Protein AF-A0A9D5IEQ8-F1 (afdb_monomer)

Sequence (77 aa):
MDSSTARITIDPRVMSGKPCIRGLRVTVGMILGQLGAGHSIDDVLAAYPYLEREDILAALTYAAEHVPGVEQTADAR

Mean predicted aligned error: 6.56 Å

Nearest PDB structures (foldseek):
  2ga1-assembly1_B  TM=9.754E-01  e=9.321E-05  Trichormus variabilis ATCC 29413
  5af3-assembly1_B  TM=8.442E-01  e=2.654E-03  Mycobacterium tuberculosis H37Rv
  5af3-assembly1_A  TM=8.445E-01  e=5.186E-03  Mycobacterium tuberculosis H37Rv

Radius of gyration: 13.4 Å; Cα contacts (8 Å, |Δi|>4): 70; chains: 1; bounding box: 31×36×27 Å

Foldseek 3Di:
DPPPPDQWDFDCVAPNRAIAGPPDNHHLVNLVVCVVVVDDLVNVCVVPVVDDSVSSVSSVVVCLVPDPPNDPPPDDD

Solvent-accessible surface area (backbone atoms only — not comparable to full-atom values): 4852 Å² total; per-residue (Å²): 135,88,79,81,77,65,50,64,37,70,43,70,90,44,82,78,38,44,52,14,38,58,98,46,98,46,39,38,67,57,56,51,49,44,45,74,71,68,46,51,73,67,54,52,35,68,76,37,75,87,55,54,75,66,49,58,50,46,36,50,51,53,48,59,75,69,44,90,86,63,79,76,82,85,77,78,136

Secondary structure (DSSP, 8-state):
----S-SEE--TTSGGG--EETTSS-BHHHHHHHHHTT--HHHHHHH-TT--HHHHHHHHHHHHHHSTT--------

pLDDT: mean 86.06, std 17.51, range [41.5, 98.12]

Structure (mmCIF, N/CA/C/O backbone):
data_AF-A0A9D5IEQ8-F1
#
_entry.id   AF-A0A9D5IEQ8-F1
#
loop_
_atom_site.group_PDB
_atom_site.id
_atom_site.type_symbol
_atom_site.label_atom_id
_atom_site.label_alt_id
_atom_site.label_comp_id
_atom_site.label_asym_id
_atom_site.label_entity_id
_atom_site.label_seq_id
_atom_site.pdbx_PDB_ins_code
_atom_site.Cartn_x
_atom_site.Cartn_y
_atom_site.Cartn_z
_atom_site.occupancy
_atom_site.B_iso_or_equiv
_atom_site.auth_seq_id
_atom_site.auth_comp_id
_atom_site.auth_asym_id
_atom_site.auth_atom_id
_atom_site.pdbx_PDB_model_num
ATOM 1 N N . MET A 1 1 ? -20.009 2.822 -15.624 1.00 41.50 1 MET A N 1
ATOM 2 C CA . MET A 1 1 ? -20.020 1.593 -14.807 1.00 41.50 1 MET A CA 1
ATOM 3 C C . MET A 1 1 ? -19.178 1.910 -13.596 1.00 41.50 1 MET A C 1
ATOM 5 O O . MET A 1 1 ? -17.968 2.024 -13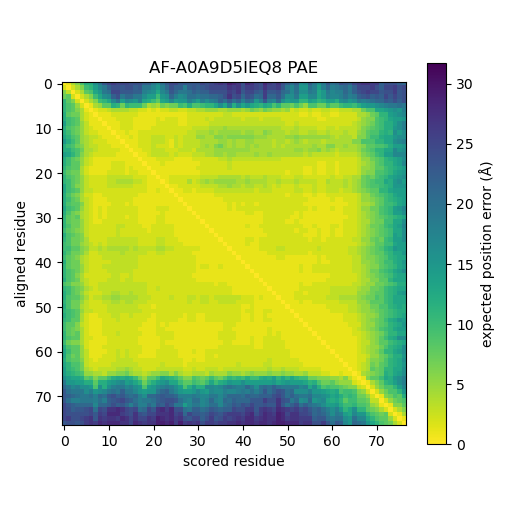.722 1.00 41.50 1 MET A O 1
ATOM 9 N N . ASP A 1 2 ? -19.849 2.249 -12.503 1.00 45.84 2 ASP A N 1
ATOM 10 C CA . ASP A 1 2 ? -19.228 2.775 -11.291 1.00 45.84 2 ASP A CA 1
ATOM 11 C C . ASP A 1 2 ? -18.712 1.591 -10.460 1.00 45.84 2 ASP A C 1
ATOM 13 O O . ASP A 1 2 ? -19.480 0.914 -9.782 1.00 45.84 2 ASP A O 1
ATOM 17 N N . SER A 1 3 ? -17.426 1.261 -10.607 1.00 42.78 3 SER A N 1
ATOM 18 C CA . SER A 1 3 ? -16.795 0.104 -9.947 1.00 42.78 3 SER A CA 1
ATOM 19 C C . SER A 1 3 ? -16.286 0.418 -8.528 1.00 42.78 3 SER A C 1
ATOM 21 O O . SER A 1 3 ? -15.485 -0.338 -7.978 1.00 42.78 3 SER A O 1
ATOM 23 N N . SER A 1 4 ? -16.737 1.517 -7.914 1.00 42.28 4 SER A N 1
ATOM 24 C CA . SER A 1 4 ? -16.226 2.065 -6.642 1.00 42.28 4 SER A CA 1
ATOM 25 C C . SER A 1 4 ? -16.720 1.349 -5.375 1.00 42.28 4 SER A C 1
ATOM 27 O O . SER A 1 4 ? -16.704 1.908 -4.279 1.00 42.28 4 SER A O 1
ATOM 29 N N . THR A 1 5 ? -17.129 0.085 -5.465 1.00 53.47 5 THR A N 1
ATOM 30 C CA . THR A 1 5 ? -17.441 -0.745 -4.292 1.00 53.47 5 THR A CA 1
ATOM 31 C C . THR A 1 5 ? -16.155 -1.239 -3.618 1.00 53.47 5 THR A C 1
ATOM 33 O O . THR A 1 5 ? -15.671 -2.328 -3.909 1.00 53.47 5 THR A O 1
ATOM 36 N N . ALA A 1 6 ? -15.586 -0.399 -2.745 1.00 77.38 6 ALA A N 1
ATOM 37 C CA . ALA A 1 6 ? -14.571 -0.686 -1.719 1.00 77.38 6 ALA A CA 1
ATOM 38 C C . ALA A 1 6 ?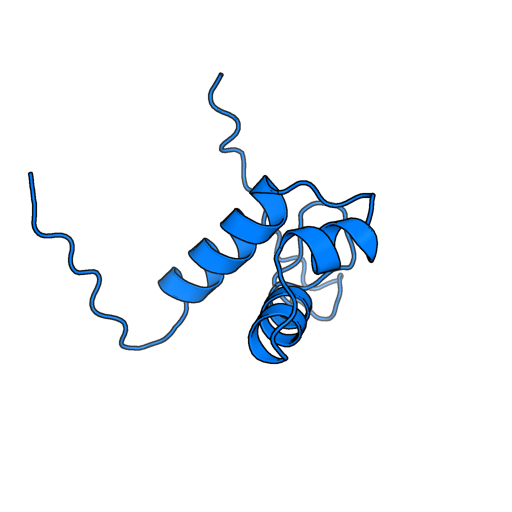 -13.556 -1.813 -2.038 1.00 77.38 6 ALA A C 1
ATOM 40 O O . ALA A 1 6 ? -13.724 -2.973 -1.654 1.00 77.38 6 ALA A O 1
ATOM 41 N N . ARG A 1 7 ? -12.446 -1.452 -2.697 1.00 93.25 7 ARG A N 1
ATOM 42 C CA . ARG A 1 7 ? -11.308 -2.357 -2.967 1.00 93.25 7 ARG A CA 1
ATOM 43 C C . ARG A 1 7 ? -10.401 -2.594 -1.761 1.00 93.25 7 ARG A C 1
ATOM 45 O O . ARG A 1 7 ? -9.620 -3.537 -1.783 1.00 93.25 7 ARG A O 1
ATOM 52 N N . ILE A 1 8 ? -10.514 -1.787 -0.708 1.00 94.62 8 ILE A N 1
ATOM 53 C CA . ILE A 1 8 ? -9.782 -1.972 0.548 1.00 94.62 8 ILE A CA 1
ATOM 54 C C . ILE A 1 8 ? -10.724 -2.542 1.606 1.00 94.62 8 ILE A C 1
ATOM 56 O O . ILE A 1 8 ? -11.848 -2.078 1.778 1.00 94.62 8 ILE A O 1
ATOM 60 N N . THR A 1 9 ? -10.254 -3.559 2.319 1.00 94.56 9 THR A N 1
ATOM 61 C CA . THR A 1 9 ? -10.969 -4.238 3.400 1.00 94.56 9 THR A CA 1
ATOM 62 C C . THR A 1 9 ? -10.121 -4.261 4.662 1.00 94.56 9 THR A C 1
ATOM 64 O O . THR A 1 9 ? -8.896 -4.376 4.602 1.00 94.56 9 THR A O 1
ATOM 67 N N . ILE A 1 10 ? -10.780 -4.156 5.813 1.00 94.06 10 ILE A N 1
ATOM 68 C CA . ILE A 1 10 ? -10.159 -4.254 7.132 1.00 94.06 10 ILE A CA 1
ATOM 69 C C . ILE A 1 10 ? -10.938 -5.320 7.901 1.00 94.06 10 ILE A C 1
ATOM 71 O O . ILE A 1 10 ? -12.067 -5.088 8.323 1.00 94.06 10 ILE A O 1
ATOM 75 N N . ASP A 1 11 ? -10.348 -6.504 8.058 1.00 92.31 11 ASP A N 1
ATOM 76 C CA . ASP A 1 11 ? -10.892 -7.575 8.899 1.00 92.31 11 ASP A CA 1
ATOM 77 C C . ASP A 1 11 ? -9.869 -7.878 10.006 1.00 92.31 11 ASP A C 1
ATOM 79 O O . ASP A 1 11 ? -8.752 -8.291 9.687 1.00 92.31 11 ASP A O 1
ATOM 83 N N . PRO A 1 12 ? -10.211 -7.718 11.300 1.00 93.12 12 PRO A N 1
ATOM 84 C CA . PRO A 1 12 ? -9.314 -8.033 12.416 1.00 93.12 12 PRO A CA 1
ATOM 85 C C . PRO A 1 12 ? -8.738 -9.459 12.382 1.00 93.12 12 PRO A C 1
ATOM 87 O O . PRO A 1 12 ? -7.664 -9.712 12.925 1.00 93.12 12 PRO A O 1
ATOM 90 N N . ARG A 1 13 ? -9.432 -10.396 11.725 1.00 93.62 13 ARG A N 1
ATOM 91 C CA . ARG A 1 13 ? -9.033 -11.805 11.578 1.00 93.62 13 ARG A CA 1
ATOM 92 C C . ARG A 1 13 ? -8.068 -12.033 10.410 1.00 93.62 13 ARG A C 1
ATOM 94 O O . ARG A 1 13 ? -7.467 -13.103 10.312 1.00 93.62 13 ARG A O 1
ATOM 101 N N . VAL A 1 14 ? -7.898 -11.052 9.524 1.00 89.19 14 VAL A N 1
ATOM 102 C CA . VAL A 1 14 ? -7.025 -11.125 8.346 1.00 89.19 14 VAL A CA 1
ATOM 103 C C . VAL A 1 14 ? -5.849 -10.175 8.533 1.00 89.19 14 VAL A C 1
ATOM 105 O O . VAL A 1 14 ? -6.028 -8.997 8.813 1.00 89.19 14 VAL A O 1
ATOM 108 N N . MET A 1 15 ? -4.621 -10.685 8.386 1.00 91.50 15 MET A N 1
ATOM 109 C CA . MET A 1 15 ? -3.387 -9.880 8.461 1.00 91.50 15 MET A CA 1
ATOM 110 C C . MET A 1 15 ? -3.326 -8.944 9.688 1.00 91.50 15 MET A C 1
ATOM 112 O O . MET A 1 15 ? -2.791 -7.840 9.603 1.00 91.50 15 MET A O 1
ATOM 116 N N . SER A 1 16 ? -3.882 -9.387 10.823 1.00 93.00 16 SER A N 1
ATOM 117 C CA . SER A 1 16 ? -3.955 -8.626 12.079 1.00 93.00 16 SER A CA 1
ATOM 118 C C . SER A 1 16 ? -4.692 -7.283 11.960 1.00 93.00 16 SER A C 1
ATOM 120 O O . SER A 1 16 ? -4.299 -6.312 12.599 1.00 93.00 16 SER A O 1
ATOM 122 N N . GLY A 1 17 ? -5.734 -7.205 11.124 1.00 92.69 17 GLY A N 1
ATOM 123 C CA . GLY A 1 17 ? -6.530 -5.988 10.948 1.00 92.69 17 GLY A CA 1
ATOM 124 C C . GLY A 1 17 ? -5.859 -4.913 10.097 1.00 92.69 17 GLY A C 1
ATOM 125 O O . GLY A 1 17 ? -6.301 -3.768 10.097 1.00 92.69 17 GLY A O 1
ATOM 126 N N . LYS A 1 18 ? -4.789 -5.246 9.368 1.00 94.62 18 LYS A N 1
ATOM 127 C CA . LYS A 1 18 ? 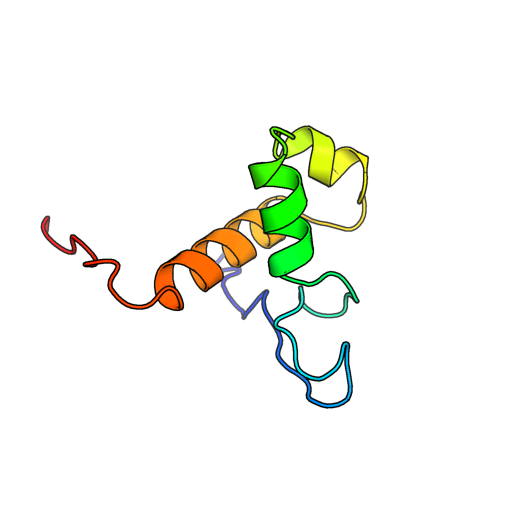-4.182 -4.314 8.411 1.00 94.62 18 LYS A CA 1
ATOM 128 C C . LYS A 1 18 ? -5.114 -4.106 7.207 1.00 94.62 18 LYS A C 1
ATOM 130 O O . LYS A 1 18 ? -5.737 -5.074 6.769 1.00 94.62 18 LYS A O 1
ATOM 135 N N . PRO A 1 19 ? -5.167 -2.895 6.624 1.00 94.88 19 PRO A N 1
ATOM 136 C CA . PRO A 1 19 ? -5.913 -2.655 5.393 1.00 94.88 19 PRO A CA 1
ATOM 137 C C . PRO A 1 19 ? -5.342 -3.509 4.257 1.00 94.88 19 PRO A C 1
ATOM 139 O O . PRO A 1 19 ? -4.142 -3.460 3.966 1.00 94.88 19 PRO A O 1
ATOM 142 N N . CYS A 1 20 ? -6.205 -4.314 3.644 1.00 96.50 20 CYS A N 1
ATOM 143 C CA . CYS A 1 20 ? -5.869 -5.281 2.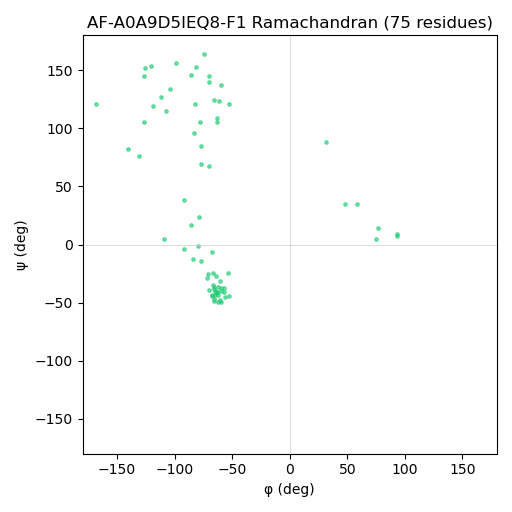601 1.00 96.50 20 CYS A CA 1
ATOM 144 C C . CYS A 1 20 ? -6.711 -5.062 1.347 1.00 96.50 20 CYS A C 1
ATOM 146 O O . CYS A 1 20 ? -7.866 -4.648 1.442 1.00 96.50 20 CYS A O 1
ATOM 148 N N . ILE A 1 21 ? -6.170 -5.421 0.184 1.00 95.69 21 ILE A N 1
ATOM 149 C CA . ILE A 1 21 ? -6.962 -5.517 -1.045 1.00 95.69 21 ILE A CA 1
ATOM 150 C C . ILE A 1 21 ? -8.086 -6.549 -0.851 1.00 95.69 21 ILE A C 1
ATOM 152 O O . ILE A 1 21 ? -7.875 -7.612 -0.262 1.00 95.69 21 ILE A O 1
ATOM 156 N N . ARG A 1 22 ? -9.298 -6.230 -1.314 1.00 92.50 22 ARG A N 1
ATOM 157 C CA . ARG A 1 22 ? -10.526 -7.009 -1.103 1.00 92.50 22 ARG A CA 1
ATOM 158 C C . ARG A 1 22 ? -10.341 -8.464 -1.525 1.00 92.50 22 ARG A C 1
ATOM 160 O O . ARG A 1 22 ? -10.095 -8.763 -2.688 1.00 92.50 22 ARG A O 1
ATOM 167 N N . GLY A 1 23 ? -10.545 -9.377 -0.577 1.00 89.62 23 GLY A N 1
ATOM 168 C CA . GLY A 1 23 ? -10.467 -10.820 -0.826 1.00 89.62 23 GLY A CA 1
ATOM 169 C C . GLY A 1 23 ? -9.043 -11.358 -0.983 1.00 89.62 23 GLY A C 1
ATOM 170 O O . GLY A 1 23 ? -8.876 -12.548 -1.238 1.00 89.62 23 GLY A O 1
ATOM 171 N N . LEU A 1 24 ? -8.023 -10.519 -0.793 1.00 92.44 24 LEU A N 1
ATOM 172 C CA . LEU A 1 24 ? -6.620 -10.884 -0.924 1.00 92.44 24 LEU A CA 1
ATOM 173 C C . LEU A 1 24 ? -5.874 -10.652 0.390 1.00 92.44 24 LEU A C 1
ATOM 175 O O . LEU A 1 24 ? -6.207 -9.785 1.194 1.00 92.44 24 LEU A O 1
ATOM 179 N N . ARG A 1 25 ? -4.791 -11.406 0.594 1.00 94.38 25 ARG A N 1
ATOM 180 C CA . ARG A 1 25 ? -3.857 -11.200 1.715 1.00 94.38 25 ARG A CA 1
ATOM 181 C C . ARG A 1 25 ? -2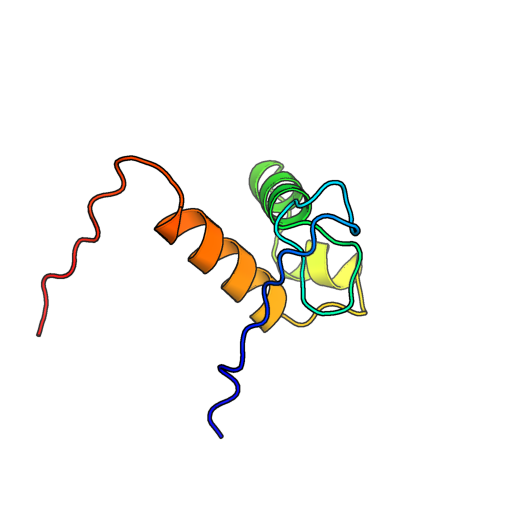.699 -10.279 1.327 1.00 94.38 25 ARG A C 1
ATOM 183 O O . ARG A 1 25 ? -1.561 -10.503 1.730 1.00 94.38 25 ARG A O 1
ATOM 190 N N . VAL A 1 26 ? -2.999 -9.253 0.533 1.00 95.44 26 VAL A N 1
ATOM 191 C CA . VAL A 1 26 ? -2.055 -8.209 0.122 1.00 95.44 26 VAL A CA 1
ATOM 192 C C . VAL A 1 26 ? -2.417 -6.932 0.862 1.00 95.44 26 VAL A C 1
ATOM 194 O O . VAL A 1 26 ? -3.506 -6.394 0.677 1.00 95.44 26 VAL A O 1
ATOM 197 N N . THR A 1 27 ? -1.521 -6.463 1.728 1.00 96.38 27 THR A N 1
ATOM 198 C CA . THR A 1 27 ? -1.762 -5.241 2.509 1.00 96.38 27 THR A CA 1
ATOM 199 C C . THR A 1 27 ? -1.463 -3.986 1.691 1.00 96.38 27 THR A C 1
ATOM 201 O O . THR A 1 27 ? -0.568 -4.003 0.845 1.00 96.38 27 THR A O 1
ATOM 204 N N . VAL A 1 28 ? -2.129 -2.873 2.008 1.00 96.25 28 VAL A N 1
ATOM 205 C CA . VAL A 1 28 ? -1.799 -1.546 1.454 1.00 96.25 28 VAL A CA 1
ATOM 206 C C . VAL A 1 28 ? -0.313 -1.236 1.658 1.00 96.25 28 VAL A C 1
ATOM 208 O O . VAL A 1 28 ? 0.373 -0.845 0.721 1.00 96.25 28 VAL A O 1
ATOM 211 N N . GLY A 1 29 ? 0.221 -1.513 2.852 1.00 95.75 29 GLY A N 1
ATOM 212 C CA . GLY A 1 29 ? 1.636 -1.296 3.160 1.00 95.75 29 GLY A CA 1
ATOM 213 C C . GLY A 1 29 ? 2.604 -2.104 2.286 1.00 95.75 29 GLY A C 1
ATOM 214 O O . GLY A 1 29 ? 3.690 -1.619 1.994 1.00 95.75 29 GLY A O 1
ATOM 215 N N . MET A 1 30 ? 2.223 -3.301 1.824 1.00 96.62 30 MET A N 1
ATOM 216 C CA . MET A 1 30 ? 3.051 -4.070 0.883 1.00 96.62 30 MET A CA 1
ATOM 217 C C . MET A 1 30 ? 3.133 -3.376 -0.474 1.00 96.62 30 MET A C 1
ATOM 219 O O . MET A 1 30 ? 4.226 -3.258 -1.016 1.00 96.62 30 MET A O 1
ATOM 223 N N . ILE A 1 31 ? 2.004 -2.886 -0.994 1.00 96.88 31 ILE A N 1
ATOM 224 C CA . ILE A 1 31 ? 1.961 -2.151 -2.265 1.00 96.88 31 ILE A CA 1
ATOM 225 C C . ILE A 1 31 ? 2.793 -0.871 -2.151 1.00 96.88 31 ILE A C 1
ATOM 227 O O . ILE A 1 31 ? 3.685 -0.647 -2.965 1.00 96.88 31 ILE A O 1
ATOM 231 N N . LEU A 1 32 ? 2.573 -0.078 -1.098 1.00 96.75 32 LEU A N 1
ATOM 232 C CA . LEU A 1 32 ? 3.352 1.137 -0.847 1.00 96.75 32 LEU A CA 1
ATOM 233 C C . LEU A 1 32 ? 4.845 0.845 -0.679 1.00 96.75 32 LEU A C 1
ATOM 235 O O . LEU A 1 32 ? 5.668 1.618 -1.152 1.00 96.75 32 LEU A O 1
ATOM 239 N N . GLY A 1 33 ? 5.203 -0.269 -0.037 1.00 97.38 33 GLY A N 1
ATOM 240 C CA . GLY A 1 33 ? 6.593 -0.692 0.112 1.00 97.38 33 GLY A CA 1
ATOM 241 C C . GLY A 1 33 ? 7.265 -0.995 -1.227 1.00 97.38 33 GLY A C 1
ATOM 242 O O . GLY A 1 33 ? 8.404 -0.590 -1.432 1.00 97.38 33 GLY A O 1
ATOM 243 N N . GLN A 1 34 ? 6.558 -1.649 -2.156 1.00 97.94 34 GLN A N 1
ATOM 244 C CA . GLN A 1 34 ? 7.072 -1.899 -3.509 1.00 97.94 34 GLN A CA 1
ATOM 245 C C . GLN A 1 34 ? 7.260 -0.589 -4.282 1.00 97.94 34 GLN A C 1
ATOM 247 O O . GLN A 1 34 ? 8.334 -0.340 -4.825 1.00 97.94 34 GLN A O 1
ATOM 252 N N . LEU A 1 35 ? 6.246 0.279 -4.276 1.00 97.38 35 LEU A N 1
ATOM 253 C CA . LEU A 1 35 ? 6.313 1.571 -4.963 1.00 97.38 35 LEU A CA 1
ATOM 254 C C . LEU A 1 35 ? 7.404 2.475 -4.363 1.00 97.38 35 LEU A C 1
ATOM 256 O O . LEU A 1 35 ? 8.171 3.096 -5.091 1.00 97.38 35 LEU A O 1
ATOM 260 N N . GLY A 1 36 ? 7.532 2.497 -3.034 1.00 97.25 36 GLY A N 1
ATOM 261 C CA . GLY A 1 36 ? 8.577 3.235 -2.321 1.00 97.25 36 GLY A CA 1
ATOM 262 C C . GLY A 1 36 ? 9.991 2.698 -2.566 1.00 97.25 36 GLY A C 1
ATOM 263 O O . GLY A 1 36 ? 10.950 3.457 -2.463 1.00 97.25 36 GLY A O 1
ATOM 264 N N . ALA A 1 37 ? 10.128 1.422 -2.939 1.00 98.00 37 ALA A N 1
ATOM 265 C CA . ALA A 1 37 ? 11.390 0.830 -3.388 1.00 98.00 37 ALA A CA 1
ATOM 266 C C . ALA A 1 37 ? 11.735 1.166 -4.855 1.00 98.00 37 ALA A C 1
ATOM 268 O O . ALA A 1 37 ? 12.793 0.765 -5.338 1.00 98.00 37 ALA A O 1
ATOM 269 N N . GLY A 1 38 ? 10.874 1.911 -5.559 1.00 97.69 38 GLY A N 1
ATOM 270 C CA . GLY A 1 38 ? 11.081 2.337 -6.944 1.00 97.69 38 GLY A CA 1
ATOM 271 C C . GLY A 1 38 ? 10.471 1.411 -7.997 1.00 97.69 38 GLY A C 1
ATOM 272 O O . GLY A 1 38 ? 10.707 1.627 -9.184 1.00 97.69 38 GLY A O 1
ATOM 273 N N . HIS A 1 39 ? 9.687 0.402 -7.601 1.00 98.12 39 HIS A N 1
ATOM 274 C CA . HIS A 1 39 ? 8.953 -0.425 -8.558 1.00 98.12 39 HIS A CA 1
ATOM 275 C C . HIS A 1 39 ? 7.812 0.364 -9.203 1.00 98.12 39 HIS A C 1
ATOM 277 O O . HIS A 1 39 ? 7.099 1.117 -8.534 1.00 98.12 39 HIS A O 1
ATOM 283 N N . SER A 1 40 ? 7.618 0.171 -10.506 1.00 98.12 40 SER A N 1
ATOM 284 C CA . SER A 1 40 ? 6.467 0.725 -11.211 1.00 98.12 40 SER A CA 1
ATOM 285 C C . SER A 1 40 ? 5.190 -0.050 -10.876 1.00 98.12 40 SER A C 1
ATOM 287 O O . SER A 1 40 ? 5.224 -1.176 -10.378 1.00 98.12 40 SER A O 1
ATOM 289 N N . ILE A 1 41 ? 4.032 0.538 -11.184 1.00 97.69 41 ILE A N 1
ATOM 290 C CA . ILE A 1 41 ? 2.743 -0.157 -11.058 1.00 97.69 41 ILE A CA 1
ATOM 291 C C . ILE A 1 41 ? 2.745 -1.446 -11.891 1.00 97.69 41 ILE A C 1
ATOM 293 O O . ILE A 1 41 ? 2.262 -2.474 -11.427 1.00 97.69 41 ILE A O 1
ATOM 297 N N . ASP A 1 42 ? 3.312 -1.404 -13.095 1.00 98.00 42 ASP A N 1
ATOM 298 C CA . ASP A 1 42 ? 3.389 -2.558 -13.987 1.00 98.00 42 ASP A CA 1
ATOM 299 C C . ASP A 1 42 ? 4.301 -3.664 -13.432 1.00 98.00 42 ASP A C 1
ATOM 301 O O . ASP A 1 42 ? 3.950 -4.837 -13.541 1.00 98.00 42 ASP A O 1
ATOM 305 N N . ASP A 1 43 ? 5.391 -3.320 -12.734 1.00 98.00 43 ASP A N 1
ATOM 306 C CA . ASP A 1 43 ? 6.223 -4.305 -12.022 1.00 98.00 43 ASP A CA 1
ATOM 307 C C . ASP A 1 43 ? 5.442 -4.991 -10.892 1.00 98.00 43 ASP A C 1
ATOM 309 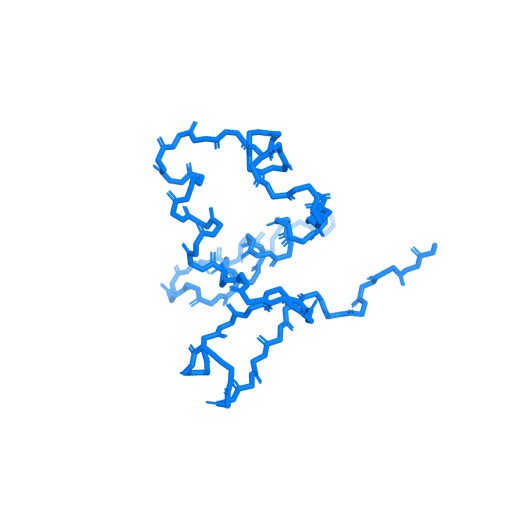O O . ASP A 1 43 ? 5.520 -6.208 -10.715 1.00 98.00 43 ASP A O 1
ATOM 313 N N . VAL A 1 44 ? 4.651 -4.219 -10.138 1.00 97.19 44 VAL A N 1
ATOM 314 C CA . VAL A 1 44 ? 3.801 -4.757 -9.065 1.00 97.19 44 VAL A CA 1
ATOM 315 C C . VAL A 1 44 ? 2.727 -5.682 -9.643 1.00 97.19 44 VAL A C 1
ATOM 317 O O . VAL A 1 44 ? 2.509 -6.765 -9.106 1.00 97.19 44 VAL A O 1
ATOM 320 N N . LEU A 1 45 ? 2.086 -5.303 -10.751 1.00 97.19 45 LEU A N 1
ATOM 321 C CA . LEU A 1 45 ? 1.100 -6.148 -11.436 1.00 97.19 45 LEU A CA 1
ATOM 322 C C . LEU A 1 45 ? 1.738 -7.414 -12.023 1.00 97.19 45 LEU A C 1
ATOM 324 O O . LEU A 1 45 ? 1.143 -8.486 -11.956 1.00 97.19 45 LEU A O 1
ATOM 328 N N . ALA A 1 46 ? 2.963 -7.323 -12.542 1.00 96.88 46 ALA A N 1
ATOM 329 C CA . ALA A 1 46 ? 3.705 -8.484 -13.022 1.00 96.88 46 ALA A CA 1
ATOM 330 C C . ALA A 1 46 ? 4.064 -9.453 -11.881 1.00 96.88 46 ALA A C 1
ATOM 332 O O . ALA A 1 46 ? 3.982 -10.669 -12.055 1.00 96.88 46 ALA A O 1
ATOM 333 N N . ALA A 1 47 ? 4.422 -8.931 -10.703 1.00 94.56 47 ALA A N 1
ATOM 334 C CA . ALA A 1 47 ? 4.705 -9.734 -9.513 1.00 94.56 47 ALA A CA 1
ATOM 335 C C . ALA A 1 47 ? 3.439 -10.348 -8.885 1.00 94.56 47 ALA A C 1
ATOM 337 O O . ALA A 1 47 ? 3.499 -11.421 -8.281 1.00 94.56 47 ALA A O 1
ATOM 338 N N . TYR A 1 48 ? 2.292 -9.682 -9.037 1.00 94.38 48 TYR A N 1
ATOM 339 C CA . TYR A 1 48 ? 1.007 -10.086 -8.473 1.00 94.38 48 TYR A CA 1
ATOM 340 C C . TYR A 1 48 ? -0.089 -10.060 -9.553 1.00 94.38 48 TYR A C 1
ATOM 342 O O . TYR A 1 48 ? -0.939 -9.170 -9.542 1.00 94.38 48 TYR A O 1
ATOM 350 N N . PRO A 1 49 ? -0.130 -11.054 -10.461 1.00 94.06 49 PRO A N 1
ATOM 351 C CA . PRO A 1 49 ? -1.011 -11.042 -11.640 1.00 94.06 49 PRO A CA 1
ATOM 352 C C . PRO A 1 49 ? -2.511 -11.157 -11.321 1.00 94.06 49 PRO A C 1
ATOM 354 O O . PRO A 1 49 ? -3.348 -11.081 -12.214 1.00 94.06 49 PRO A O 1
ATOM 357 N N . TYR A 1 50 ? -2.856 -11.381 -10.054 1.00 93.56 50 TYR A N 1
ATOM 358 C CA . TYR A 1 50 ? -4.226 -11.375 -9.542 1.00 93.56 50 TYR A CA 1
ATOM 359 C C . TYR A 1 50 ? -4.669 -9.997 -9.022 1.00 93.56 50 TYR A C 1
ATOM 361 O O . TYR A 1 50 ? -5.804 -9.868 -8.567 1.00 93.56 50 TYR A O 1
ATOM 369 N N . LEU A 1 51 ? -3.777 -9.002 -9.013 1.00 95.62 51 LEU A N 1
ATOM 370 C CA . LEU A 1 51 ? -4.129 -7.613 -8.741 1.00 95.62 51 LEU A CA 1
ATOM 371 C C . LEU A 1 51 ? -4.591 -6.931 -10.022 1.00 95.62 51 LEU A C 1
ATOM 373 O O . LEU A 1 51 ? -4.061 -7.169 -11.106 1.00 95.62 51 LEU A O 1
ATOM 377 N N . GLU A 1 52 ? -5.535 -6.017 -9.861 1.00 95.56 52 GLU A N 1
ATOM 378 C CA . GLU A 1 52 ? -5.913 -5.067 -10.895 1.00 95.56 52 GLU A CA 1
ATOM 379 C C . GLU A 1 52 ? -5.219 -3.723 -10.642 1.00 95.56 52 GLU A C 1
ATOM 381 O O . GLU A 1 52 ? -4.857 -3.377 -9.511 1.00 95.56 52 GLU A O 1
ATOM 386 N N . ARG A 1 53 ? -5.050 -2.913 -11.692 1.00 96.06 53 ARG A N 1
ATOM 387 C CA . ARG A 1 53 ? -4.457 -1.572 -11.560 1.00 96.06 53 ARG A CA 1
ATOM 388 C C . ARG A 1 53 ? -5.245 -0.721 -10.562 1.00 96.06 53 ARG A C 1
ATOM 390 O O . ARG A 1 53 ? -4.666 0.027 -9.778 1.00 96.06 53 ARG A O 1
ATOM 397 N N . GLU A 1 54 ? -6.559 -0.873 -10.559 1.00 96.00 54 GLU A N 1
ATOM 398 C CA . GLU A 1 54 ? -7.491 -0.195 -9.672 1.00 96.00 54 GLU A CA 1
ATOM 399 C C . GLU A 1 54 ? -7.291 -0.577 -8.196 1.00 96.00 54 GLU A C 1
ATOM 401 O O . GLU A 1 54 ? -7.579 0.240 -7.324 1.00 96.00 54 GLU A O 1
ATOM 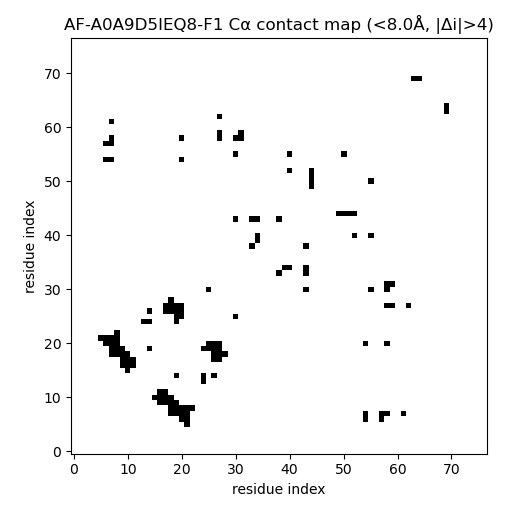406 N N . ASP A 1 55 ? -6.766 -1.769 -7.889 1.00 96.00 55 ASP A N 1
ATOM 407 C CA . ASP A 1 55 ? -6.424 -2.156 -6.512 1.00 96.00 55 ASP A CA 1
ATOM 408 C C . ASP A 1 55 ? -5.220 -1.363 -5.998 1.00 96.00 55 ASP A C 1
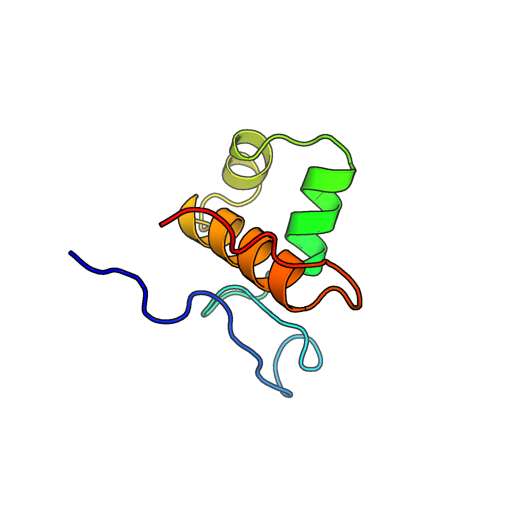ATOM 410 O O . ASP A 1 55 ? -5.200 -0.917 -4.849 1.00 96.00 55 ASP A O 1
ATOM 414 N N . ILE A 1 56 ? -4.231 -1.135 -6.866 1.00 96.44 56 ILE A N 1
ATOM 415 C CA . ILE A 1 56 ? -3.046 -0.331 -6.551 1.00 96.44 56 ILE A CA 1
ATOM 416 C C . ILE A 1 56 ? -3.441 1.136 -6.363 1.00 96.44 56 ILE A C 1
ATOM 418 O O . ILE A 1 56 ? -3.017 1.767 -5.395 1.00 96.44 56 ILE A O 1
ATOM 422 N N . LEU A 1 57 ? -4.299 1.667 -7.240 1.00 95.81 57 LEU A N 1
ATOM 423 C CA . LEU A 1 57 ? -4.827 3.026 -7.099 1.00 95.81 57 LEU A CA 1
ATOM 424 C C . LEU A 1 57 ? -5.638 3.184 -5.808 1.00 95.81 57 LEU A C 1
ATOM 426 O O . LEU A 1 57 ? -5.428 4.146 -5.076 1.00 95.81 57 LEU A O 1
ATOM 430 N N . ALA A 1 58 ? -6.491 2.215 -5.470 1.00 95.25 58 ALA A N 1
ATOM 431 C CA . ALA A 1 58 ? -7.239 2.239 -4.217 1.00 95.25 58 ALA A CA 1
ATOM 432 C C . ALA A 1 58 ? -6.322 2.196 -2.982 1.00 95.25 58 ALA A C 1
ATOM 434 O O . ALA A 1 58 ? -6.604 2.864 -1.989 1.00 95.25 58 ALA A O 1
ATOM 435 N N . ALA A 1 59 ? -5.212 1.451 -3.037 1.00 95.44 59 ALA A N 1
ATOM 436 C CA . ALA A 1 59 ? -4.218 1.435 -1.965 1.00 95.44 59 ALA A CA 1
ATOM 437 C C . ALA A 1 59 ? -3.535 2.802 -1.788 1.00 95.44 59 ALA A C 1
ATOM 439 O O . ALA A 1 59 ? -3.334 3.236 -0.654 1.00 95.44 59 ALA A O 1
ATOM 440 N N . LEU A 1 60 ? -3.220 3.491 -2.891 1.00 94.69 60 LEU A N 1
ATOM 441 C CA . LEU A 1 60 ? -2.662 4.847 -2.874 1.00 94.69 60 LEU A CA 1
ATOM 442 C C . LEU A 1 60 ? -3.659 5.871 -2.319 1.00 94.69 60 LEU A C 1
ATOM 444 O O . LEU A 1 60 ? -3.290 6.652 -1.445 1.00 94.69 60 LEU A O 1
ATOM 448 N N . THR A 1 61 ? -4.916 5.843 -2.772 1.00 93.81 61 THR A N 1
ATOM 449 C CA . THR A 1 61 ? -5.980 6.722 -2.260 1.00 93.81 61 THR A CA 1
ATOM 450 C C . THR A 1 61 ? -6.203 6.502 -0.769 1.00 93.81 61 THR A C 1
ATOM 452 O O . THR A 1 61 ? -6.147 7.458 -0.001 1.00 93.81 61 THR A O 1
ATOM 455 N N . TYR A 1 62 ? -6.354 5.244 -0.341 1.00 93.56 62 TYR A N 1
ATOM 456 C CA . TYR A 1 62 ? -6.501 4.916 1.075 1.00 93.56 62 TYR A CA 1
ATOM 457 C C . TYR A 1 62 ? -5.325 5.462 1.891 1.00 93.56 62 TYR A C 1
ATOM 459 O O . TYR A 1 62 ? -5.527 6.052 2.949 1.00 93.56 62 TYR A O 1
ATOM 467 N N . ALA A 1 63 ? -4.093 5.291 1.403 1.00 92.62 63 ALA A N 1
ATOM 468 C CA . ALA A 1 63 ? -2.914 5.817 2.076 1.00 92.62 63 ALA A CA 1
ATOM 469 C C . ALA A 1 63 ? -2.962 7.345 2.195 1.00 92.62 63 ALA A C 1
ATOM 471 O O . ALA A 1 63 ? -2.760 7.862 3.288 1.00 92.62 63 ALA A O 1
ATOM 472 N N . ALA A 1 64 ? -3.279 8.058 1.113 1.00 90.75 64 ALA A N 1
ATOM 473 C CA . ALA A 1 64 ? -3.372 9.517 1.112 1.00 90.75 64 ALA A CA 1
ATO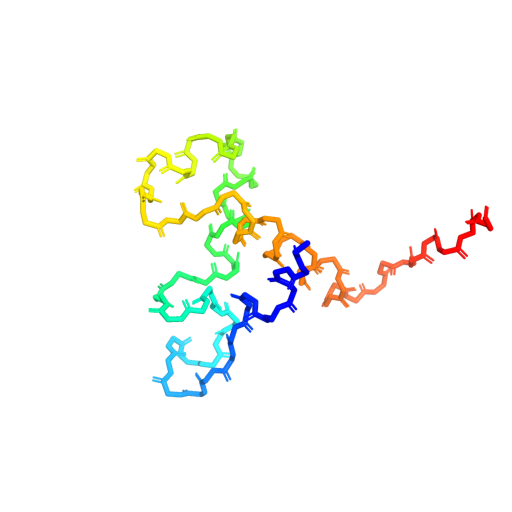M 474 C C . ALA A 1 64 ? -4.417 10.045 2.111 1.00 90.75 64 ALA A C 1
ATOM 476 O O . ALA A 1 64 ? -4.149 11.011 2.819 1.00 90.75 64 ALA A O 1
ATOM 477 N N . GLU A 1 65 ? -5.570 9.382 2.221 1.00 89.44 65 GLU A N 1
ATOM 478 C CA . GLU A 1 65 ? -6.646 9.752 3.153 1.00 89.44 65 GLU A CA 1
ATOM 479 C C . GLU A 1 65 ? -6.307 9.466 4.626 1.00 89.44 65 GLU A C 1
ATOM 481 O O . GLU A 1 65 ? -6.861 10.098 5.524 1.00 89.44 65 GLU A O 1
ATOM 486 N N . HIS A 1 66 ? -5.407 8.513 4.889 1.00 87.88 66 HIS A N 1
ATOM 487 C CA . HIS A 1 66 ? -5.086 8.034 6.240 1.00 87.88 66 HIS A CA 1
ATOM 488 C C . HIS A 1 66 ? -3.696 8.466 6.731 1.00 87.88 66 HIS A C 1
ATOM 490 O O . HIS A 1 66 ? -3.275 8.063 7.819 1.00 87.88 66 HIS A O 1
ATOM 496 N N . VAL A 1 67 ? -2.973 9.289 5.965 1.00 79.06 67 VAL A N 1
ATOM 497 C CA . VAL A 1 67 ? -1.737 9.927 6.431 1.00 79.06 67 VAL A CA 1
ATOM 498 C C . VAL A 1 67 ? -2.109 11.170 7.255 1.00 79.06 67 VAL A C 1
ATOM 500 O O . VAL A 1 67 ? -2.759 12.082 6.741 1.00 79.06 67 VAL A O 1
ATOM 503 N N . PRO A 1 68 ? -1.708 11.254 8.535 1.00 57.56 68 PRO A N 1
ATOM 504 C CA . PRO A 1 68 ? -1.997 12.422 9.357 1.00 57.56 68 PRO A CA 1
ATOM 505 C C . PRO A 1 68 ? -1.251 13.656 8.823 1.00 57.56 68 PRO A C 1
ATOM 507 O O . PRO A 1 68 ? -0.029 13.638 8.702 1.00 57.56 68 PRO A O 1
ATOM 510 N N . GLY A 1 69 ? -1.987 14.735 8.533 1.00 62.59 69 GLY A N 1
ATOM 511 C CA . GLY A 1 69 ? -1.420 16.034 8.146 1.00 62.59 69 GLY A CA 1
ATOM 512 C C . GLY A 1 69 ? -1.259 16.284 6.643 1.00 62.59 69 GLY A C 1
ATOM 513 O O . GLY A 1 69 ? -0.657 17.291 6.278 1.00 62.59 69 GLY A O 1
ATOM 514 N N . VAL A 1 70 ? -1.792 15.424 5.766 1.00 58.31 70 VAL A N 1
ATOM 515 C CA . VAL A 1 70 ? -1.905 15.769 4.340 1.00 58.31 70 VAL A CA 1
ATOM 516 C C . VAL A 1 70 ? -3.098 16.702 4.184 1.00 58.31 70 VAL A C 1
ATOM 518 O O . VAL A 1 70 ? -4.252 16.290 4.300 1.00 58.31 70 VAL A O 1
ATOM 521 N N . GLU A 1 71 ? -2.818 17.984 3.977 1.00 57.84 71 GLU A N 1
ATOM 522 C CA . GLU A 1 71 ? -3.839 18.953 3.607 1.00 57.84 71 GLU A CA 1
ATOM 523 C C . GLU A 1 71 ? -4.389 18.534 2.241 1.00 57.84 71 GLU A C 1
ATOM 525 O O . GLU A 1 71 ? -3.687 18.568 1.229 1.00 57.84 71 GLU A O 1
ATOM 530 N N . GLN A 1 72 ? -5.631 18.047 2.219 1.00 56.69 72 GLN A N 1
ATOM 531 C CA . GLN A 1 72 ? -6.341 17.845 0.966 1.00 56.69 72 GLN A CA 1
ATOM 532 C C . GLN A 1 72 ? -6.494 19.234 0.358 1.00 56.69 72 GLN A C 1
ATOM 534 O O . GLN A 1 72 ? -7.304 20.026 0.838 1.00 56.69 72 GLN A O 1
ATOM 539 N N . THR A 1 73 ? -5.713 19.549 -0.675 1.00 56.69 73 THR A N 1
ATOM 540 C CA . THR A 1 73 ? -5.924 20.746 -1.492 1.00 56.69 73 THR A CA 1
ATOM 541 C C . THR A 1 73 ? -7.192 20.530 -2.315 1.00 56.69 73 THR A C 1
ATOM 543 O O . THR A 1 73 ? -7.156 20.340 -3.528 1.00 56.69 73 THR A O 1
ATOM 546 N N . ALA A 1 74 ? -8.332 20.476 -1.634 1.00 58.84 74 ALA A N 1
ATOM 547 C CA . ALA A 1 74 ? -9.646 20.589 -2.224 1.00 58.84 74 ALA A CA 1
ATOM 548 C C . ALA A 1 74 ? -9.876 22.075 -2.521 1.00 58.84 74 ALA A C 1
ATOM 550 O O . ALA A 1 74 ? -10.667 22.736 -1.860 1.00 58.84 74 ALA A O 1
ATOM 551 N N . ASP A 1 75 ? -9.139 22.606 -3.494 1.00 48.81 75 ASP A N 1
ATOM 552 C CA . ASP A 1 75 ? -9.416 23.919 -4.066 1.00 48.81 75 ASP A CA 1
ATOM 553 C C . ASP A 1 75 ? -9.196 23.866 -5.578 1.00 48.81 75 ASP A C 1
ATOM 555 O O . ASP A 1 75 ? -8.122 24.147 -6.104 1.00 48.81 75 ASP A O 1
ATOM 559 N N . ALA A 1 76 ? -10.226 23.386 -6.269 1.00 46.84 76 ALA A N 1
ATOM 560 C CA . ALA A 1 76 ? -10.738 24.007 -7.481 1.00 46.84 76 ALA A CA 1
ATOM 561 C C . ALA A 1 76 ? -12.082 23.352 -7.823 1.00 46.84 76 ALA A C 1
ATOM 563 O O . ALA A 1 76 ? -12.182 22.136 -7.977 1.00 46.84 76 ALA A O 1
ATOM 564 N N . ARG A 1 77 ? -13.108 24.202 -7.872 1.00 45.41 77 ARG A N 1
ATOM 565 C CA . ARG A 1 77 ? -14.429 23.950 -8.457 1.00 45.41 77 ARG A CA 1
ATOM 566 C C . ARG A 1 77 ? -14.360 23.359 -9.861 1.00 45.41 77 ARG A C 1
ATOM 568 O O . ARG A 1 77 ? -13.463 23.785 -10.621 1.00 45.41 77 ARG A O 1
#